Protein AF-A0A023G3R6-F1 (afdb_monomer_lite)

pLDDT: mean 70.67, std 9.14, range [47.91, 83.94]

Radius of gyration: 19.78 Å; chains: 1; bounding box: 46×17×59 Å

Foldseek 3Di:
DVLVVQQVVLVVCLVVLVVVLVCLVVVHPVCLVVLPPPPPDDDPVVSVVVSNVSSVVVSVVSVVVSVVSVVSNVVSVVVVVVVVVVVVVD

Secondary structure (DSSP, 8-state):
-HHHHHHHHHHHHHHHHHHHHHHHHTT-GGGTTTTT--GGG--HHHHHHHHHHHHHHHHHHHHHHHHHHHHHHHHHHHHHHHHHHHHHH-

Sequence (90 aa):
APCILRVVPAARFLPFQVIMGIFLFTHSVAFAEDLGIEAEHMKKHEFLTEANRRYTQAAYNCWIAACLYVVTLAASVHQIYMNRRAQRTY

InterPro domains:
  IPR026770 Ribonuclease kappa [PTHR31733] (16-87)

Organism: Amblyomma triste (NCBI:txid251400)

Structure (mmCIF, N/CA/C/O backbone):
data_AF-A0A023G3R6-F1
#
_entry.id   AF-A0A023G3R6-F1
#
loop_
_atom_site.group_PDB
_atom_site.id
_atom_site.type_symbol
_atom_site.label_atom_id
_atom_site.label_alt_id
_atom_site.label_comp_id
_atom_site.label_asym_id
_atom_site.label_entity_id
_atom_site.label_seq_id
_atom_site.pdbx_PDB_ins_code
_atom_site.Cartn_x
_atom_site.Cartn_y
_atom_site.Cartn_z
_atom_site.occupancy
_atom_site.B_iso_or_equiv
_atom_site.auth_seq_id
_atom_site.auth_comp_id
_atom_site.auth_asym_id
_atom_site.auth_atom_id
_atom_site.pdbx_PDB_model_num
ATOM 1 N N . ALA A 1 1 ? -9.509 -8.677 25.650 1.00 47.91 1 ALA A N 1
ATOM 2 C CA . ALA A 1 1 ? -8.078 -8.745 25.280 1.00 47.91 1 ALA A CA 1
ATOM 3 C C . ALA A 1 1 ? -7.804 -9.170 23.821 1.00 47.91 1 ALA A C 1
ATOM 5 O O . ALA A 1 1 ? -7.018 -8.475 23.187 1.00 47.91 1 ALA A O 1
ATOM 6 N N . PRO A 1 2 ? -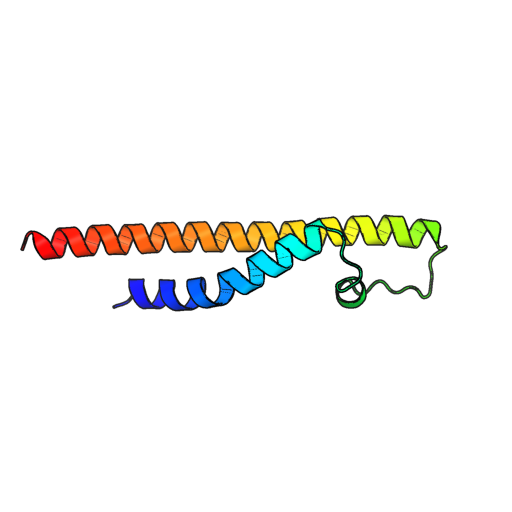8.423 -10.222 23.232 1.00 60.16 2 PRO A N 1
ATOM 7 C CA . PRO A 1 2 ? -7.947 -10.772 21.950 1.00 60.16 2 PRO A CA 1
ATOM 8 C C . PRO A 1 2 ? -8.226 -9.890 20.717 1.00 60.16 2 PRO A C 1
ATOM 10 O O . PRO A 1 2 ? -7.425 -9.883 19.788 1.00 60.16 2 PRO A O 1
ATOM 13 N N . CYS A 1 3 ? -9.311 -9.101 20.703 1.00 56.62 3 CYS A N 1
ATOM 14 C CA . CYS A 1 3 ? -9.627 -8.240 19.552 1.00 56.62 3 CYS A CA 1
ATOM 15 C C . CYS A 1 3 ? -8.632 -7.080 19.383 1.00 56.62 3 CYS A C 1
ATOM 17 O O . CYS A 1 3 ? -8.229 -6.796 18.264 1.00 56.62 3 CYS A O 1
ATOM 19 N N . ILE A 1 4 ? -8.187 -6.445 20.475 1.00 59.06 4 ILE A N 1
ATOM 20 C CA . ILE A 1 4 ? -7.234 -5.316 20.427 1.00 59.06 4 ILE A CA 1
ATOM 21 C C . ILE A 1 4 ? -5.874 -5.782 19.885 1.00 59.06 4 ILE A C 1
ATOM 23 O O . ILE A 1 4 ? -5.264 -5.090 19.073 1.00 59.06 4 ILE A O 1
ATOM 27 N N . LEU A 1 5 ? -5.447 -6.993 20.259 1.00 59.09 5 LEU A N 1
ATOM 28 C CA . LEU A 1 5 ? -4.192 -7.592 19.800 1.00 59.09 5 LEU A CA 1
ATOM 29 C C . LEU A 1 5 ? -4.181 -7.881 18.285 1.00 59.09 5 LEU A C 1
ATOM 31 O O . LEU A 1 5 ? -3.107 -7.954 17.702 1.00 59.09 5 LEU A O 1
ATOM 35 N N . ARG A 1 6 ? -5.349 -7.997 17.630 1.00 59.78 6 ARG A N 1
ATOM 36 C CA . ARG A 1 6 ? -5.462 -8.106 16.160 1.00 59.78 6 ARG A CA 1
ATOM 37 C C . ARG A 1 6 ? -5.465 -6.750 15.442 1.00 59.78 6 ARG A C 1
ATOM 39 O O . ARG A 1 6 ? -5.054 -6.686 14.288 1.00 59.78 6 ARG A O 1
ATOM 46 N N . VAL A 1 7 ? -5.879 -5.669 16.111 1.00 63.44 7 VAL A N 1
ATOM 47 C CA . VAL A 1 7 ? -5.961 -4.321 15.506 1.00 63.44 7 VAL A CA 1
ATOM 48 C C . VAL A 1 7 ? -4.604 -3.627 15.464 1.00 63.44 7 VAL A C 1
ATOM 50 O O . VAL A 1 7 ? -4.254 -3.021 14.456 1.00 63.44 7 VAL A O 1
ATOM 53 N N . VAL A 1 8 ? -3.827 -3.725 16.546 1.00 64.38 8 VAL A N 1
ATOM 54 C CA . VAL A 1 8 ? -2.542 -3.016 16.688 1.00 64.38 8 VAL A CA 1
ATOM 55 C C . VAL A 1 8 ? -1.501 -3.424 15.628 1.00 64.38 8 VAL A C 1
ATOM 57 O O . VAL A 1 8 ? -0.864 -2.531 15.070 1.00 64.38 8 VAL A O 1
ATOM 60 N N . PRO A 1 9 ? -1.338 -4.714 15.268 1.00 65.06 9 PRO A N 1
ATOM 61 C CA . PRO A 1 9 ? -0.426 -5.113 14.198 1.00 65.06 9 PRO A CA 1
ATOM 62 C C . PRO A 1 9 ? -0.907 -4.616 12.831 1.00 65.06 9 PRO A C 1
ATOM 64 O O . PRO A 1 9 ? -0.131 -4.018 12.095 1.00 65.06 9 PRO A O 1
ATOM 67 N N . ALA A 1 10 ? -2.195 -4.787 12.511 1.00 60.25 10 ALA A N 1
ATOM 68 C CA . ALA A 1 10 ? -2.765 -4.367 11.229 1.00 60.25 10 ALA A CA 1
ATOM 69 C C . ALA A 1 10 ? -2.641 -2.849 11.003 1.00 60.25 10 ALA A C 1
ATOM 71 O O . ALA A 1 10 ? -2.253 -2.412 9.922 1.00 60.25 10 ALA A O 1
ATOM 72 N N . ALA A 1 11 ? -2.886 -2.043 12.041 1.00 63.78 11 ALA A N 1
ATOM 73 C CA . ALA A 1 11 ? -2.758 -0.588 11.981 1.00 63.78 11 ALA A CA 1
ATOM 74 C C . ALA A 1 11 ? -1.307 -0.108 11.787 1.00 63.78 11 ALA A C 1
ATOM 76 O O . ALA A 1 11 ? -1.090 0.958 11.214 1.00 63.78 11 ALA A O 1
ATOM 77 N N . ARG A 1 12 ? -0.307 -0.885 12.231 1.00 72.88 12 ARG A N 1
ATOM 78 C CA . ARG A 1 12 ? 1.113 -0.523 12.102 1.00 72.88 12 ARG A CA 1
ATOM 79 C C . ARG A 1 12 ? 1.677 -0.754 10.695 1.00 72.88 12 ARG A C 1
ATOM 81 O O . ARG A 1 12 ? 2.563 -0.011 10.289 1.00 72.88 12 ARG A O 1
ATOM 88 N N . PHE A 1 13 ? 1.171 -1.743 9.952 1.00 67.69 13 PHE A N 1
ATOM 89 C CA . PHE A 1 13 ? 1.675 -2.092 8.610 1.00 67.69 13 PHE A CA 1
ATOM 90 C C . PHE A 1 13 ? 0.873 -1.473 7.450 1.00 67.69 13 PHE A C 1
ATOM 92 O O . PHE A 1 13 ? 1.415 -1.286 6.362 1.00 67.69 13 PHE A O 1
ATOM 99 N N . LEU A 1 14 ? -0.379 -1.071 7.693 1.00 70.31 14 LEU A N 1
ATOM 100 C CA . LEU A 1 14 ? -1.245 -0.392 6.721 1.00 70.31 14 LEU A CA 1
ATOM 101 C C . LEU A 1 14 ? -0.640 0.860 6.051 1.00 70.31 14 LEU A C 1
ATOM 103 O O . LEU A 1 14 ? -0.703 0.938 4.825 1.00 70.31 14 LEU A O 1
ATOM 107 N N . PRO A 1 15 ? -0.043 1.832 6.774 1.00 72.94 15 PRO A N 1
ATOM 108 C CA . PRO A 1 15 ? 0.436 3.060 6.137 1.00 72.94 15 PRO A CA 1
ATOM 109 C C . PRO A 1 15 ? 1.579 2.794 5.154 1.00 72.94 15 PRO A C 1
ATOM 111 O O . PRO A 1 15 ? 1.600 3.377 4.075 1.00 72.94 15 PRO A O 1
ATOM 114 N N . PHE A 1 16 ? 2.481 1.866 5.483 1.00 75.81 16 PHE A N 1
ATOM 115 C CA . PHE A 1 16 ? 3.562 1.468 4.584 1.00 75.81 16 PHE A CA 1
ATOM 116 C C . PHE A 1 16 ? 3.004 0.858 3.292 1.00 75.81 16 PHE A C 1
ATOM 118 O O . PHE A 1 16 ? 3.397 1.253 2.200 1.00 75.81 16 PHE A O 1
ATOM 125 N N . GLN A 1 17 ? 2.022 -0.039 3.401 1.00 70.00 17 GLN A N 1
ATOM 126 C CA . GLN A 1 17 ? 1.441 -0.717 2.242 1.00 70.00 17 GLN A CA 1
ATOM 127 C C . GLN A 1 17 ? 0.666 0.239 1.321 1.00 70.00 17 GLN A C 1
ATOM 129 O O . GLN A 1 17 ? 0.775 0.149 0.104 1.00 70.00 17 GLN A O 1
ATOM 134 N N . VAL A 1 18 ? -0.068 1.201 1.886 1.00 70.56 18 VAL A N 1
ATOM 135 C CA . VAL A 1 18 ? -0.814 2.198 1.100 1.00 70.56 18 VAL A CA 1
ATOM 136 C C . VAL A 1 18 ? 0.130 3.163 0.377 1.00 70.56 18 VAL A C 1
ATOM 138 O O . VAL A 1 18 ? -0.093 3.467 -0.792 1.00 70.56 18 VAL A O 1
ATOM 141 N N . ILE A 1 19 ? 1.210 3.603 1.032 1.00 71.94 19 ILE A N 1
ATOM 142 C CA . ILE A 1 19 ? 2.221 4.473 0.411 1.00 71.94 19 ILE A CA 1
ATOM 143 C C . ILE A 1 19 ? 2.916 3.747 -0.750 1.00 71.94 19 ILE A C 1
ATOM 145 O O . ILE A 1 19 ? 3.041 4.326 -1.829 1.00 71.94 19 ILE A O 1
ATOM 149 N N . MET A 1 20 ? 3.290 2.475 -0.566 1.00 71.62 20 MET A N 1
ATOM 150 C CA . MET A 1 20 ? 3.860 1.652 -1.639 1.00 71.62 20 MET A CA 1
ATOM 151 C C . MET A 1 20 ? 2.875 1.491 -2.806 1.00 71.62 20 MET A C 1
ATOM 153 O O . MET A 1 20 ? 3.248 1.712 -3.954 1.00 71.62 20 MET A O 1
ATOM 157 N N . GLY A 1 21 ? 1.601 1.194 -2.534 1.00 65.44 21 GLY A N 1
ATOM 158 C CA . GLY A 1 21 ? 0.579 1.048 -3.576 1.00 65.44 21 GLY A CA 1
ATOM 159 C C . GLY A 1 21 ? 0.380 2.311 -4.422 1.00 65.44 21 GLY A C 1
ATOM 160 O O . GLY A 1 21 ? 0.253 2.221 -5.642 1.00 65.44 21 GLY A O 1
ATOM 161 N N . ILE A 1 22 ? 0.416 3.493 -3.798 1.00 67.12 22 ILE A N 1
ATOM 162 C CA . ILE A 1 22 ? 0.296 4.782 -4.498 1.00 67.12 22 ILE A CA 1
ATOM 163 C C . ILE A 1 22 ? 1.531 5.058 -5.370 1.00 67.12 22 ILE A C 1
ATOM 165 O O . ILE A 1 22 ? 1.382 5.485 -6.513 1.00 67.12 22 ILE A O 1
ATOM 169 N N . PHE A 1 23 ? 2.740 4.786 -4.867 1.00 60.72 23 PHE A N 1
ATOM 170 C CA . PHE A 1 23 ? 3.991 4.992 -5.613 1.00 60.72 23 PHE A CA 1
ATOM 171 C C . PHE A 1 23 ? 4.164 4.027 -6.796 1.00 60.72 23 PHE A C 1
ATOM 173 O O . PHE A 1 23 ? 4.753 4.392 -7.815 1.00 60.72 23 PHE A O 1
ATOM 180 N N . LEU A 1 24 ? 3.640 2.803 -6.683 1.00 62.03 24 LEU A N 1
ATOM 181 C CA . LEU A 1 24 ? 3.630 1.843 -7.787 1.00 62.03 24 LEU A CA 1
ATOM 182 C C . LEU A 1 24 ? 2.614 2.224 -8.875 1.00 62.03 24 LEU A C 1
ATOM 184 O O . LEU A 1 24 ? 2.883 1.996 -10.053 1.00 62.03 24 LEU A O 1
ATOM 188 N N . PHE A 1 25 ? 1.477 2.830 -8.511 1.00 59.28 25 PHE A N 1
ATOM 189 C CA . PHE A 1 25 ? 0.469 3.284 -9.477 1.00 59.28 25 PHE A CA 1
ATOM 190 C C . PHE A 1 25 ? 0.972 4.432 -10.366 1.00 59.28 25 PHE A C 1
ATOM 192 O O . PHE A 1 25 ? 0.564 4.550 -11.517 1.00 59.28 25 PHE A O 1
ATOM 199 N N . THR A 1 26 ? 1.898 5.255 -9.874 1.00 64.06 26 THR A N 1
ATOM 200 C CA . THR A 1 26 ? 2.547 6.312 -10.664 1.00 64.06 26 THR A CA 1
ATOM 201 C C . THR A 1 26 ? 3.731 5.826 -11.506 1.00 64.06 26 THR A C 1
ATOM 203 O O . THR A 1 26 ? 4.426 6.662 -12.079 1.00 64.06 26 THR A O 1
ATOM 206 N N . HIS A 1 27 ? 3.960 4.508 -11.626 1.00 61.84 27 HIS A N 1
ATOM 207 C CA . HIS A 1 27 ? 5.079 3.933 -12.392 1.00 61.84 27 HIS A CA 1
ATOM 208 C C . HIS A 1 27 ? 6.430 4.571 -12.009 1.00 61.84 27 HIS A C 1
ATOM 210 O O . HIS A 1 27 ? 7.238 4.932 -12.866 1.00 61.84 27 HIS A O 1
ATOM 216 N N . SER A 1 28 ? 6.656 4.777 -10.707 1.00 62.62 28 SER A N 1
ATOM 217 C CA 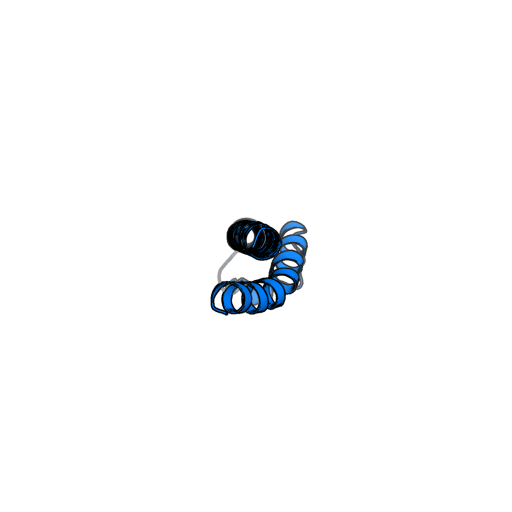. SER A 1 28 ? 7.842 5.484 -10.223 1.00 62.62 28 SER A CA 1
ATOM 218 C C . SER A 1 28 ? 9.125 4.685 -10.472 1.00 62.62 28 SER A C 1
ATOM 220 O O . SER A 1 28 ? 9.227 3.523 -10.084 1.00 62.62 28 SER A O 1
ATOM 222 N N . VAL A 1 29 ? 10.137 5.344 -11.053 1.00 57.84 29 VAL A N 1
ATOM 223 C CA . VAL A 1 29 ? 11.460 4.765 -11.378 1.00 57.84 29 VAL A CA 1
ATOM 224 C C . VAL A 1 29 ? 12.179 4.209 -10.138 1.00 57.84 29 VAL A C 1
ATOM 226 O O . VAL A 1 29 ? 12.983 3.293 -10.267 1.00 57.84 29 VAL A O 1
ATOM 229 N N . ALA A 1 30 ? 11.833 4.693 -8.940 1.00 64.06 30 ALA A N 1
ATOM 230 C CA . ALA A 1 30 ? 12.387 4.248 -7.656 1.00 64.06 30 ALA A CA 1
ATOM 231 C C . ALA A 1 30 ? 11.995 2.815 -7.245 1.00 64.06 30 ALA A C 1
ATOM 233 O O . ALA A 1 30 ? 12.435 2.337 -6.208 1.00 64.06 30 ALA A O 1
ATOM 234 N N . PHE A 1 31 ? 11.120 2.148 -8.003 1.00 59.09 31 PHE A N 1
ATOM 235 C CA . PHE A 1 31 ? 10.749 0.753 -7.754 1.00 59.09 31 PHE A CA 1
ATOM 236 C C . PHE A 1 31 ? 11.230 -0.184 -8.872 1.00 59.09 31 PHE A C 1
ATOM 238 O O . PHE A 1 31 ? 11.061 -1.393 -8.773 1.00 59.09 31 PHE A O 1
ATOM 245 N N . ALA A 1 32 ? 11.876 0.346 -9.920 1.00 61.69 32 ALA A N 1
ATOM 246 C CA . ALA A 1 32 ? 12.339 -0.435 -11.072 1.00 61.69 32 ALA A CA 1
ATOM 247 C C . ALA A 1 32 ? 13.343 -1.530 -10.679 1.00 61.69 32 ALA A C 1
ATOM 249 O O . ALA A 1 32 ? 13.393 -2.580 -11.317 1.00 61.69 32 ALA A O 1
ATOM 250 N N . GLU A 1 33 ? 14.112 -1.280 -9.621 1.00 63.16 33 GLU A N 1
ATOM 251 C CA . GLU A 1 33 ? 15.086 -2.201 -9.034 1.00 63.16 33 GLU A CA 1
ATOM 252 C C . GLU A 1 33 ? 14.445 -3.355 -8.245 1.00 63.16 33 GLU A C 1
ATOM 254 O O . GLU A 1 33 ? 14.982 -4.459 -8.244 1.00 63.16 33 GLU A O 1
ATOM 259 N N . ASP A 1 34 ? 13.261 -3.149 -7.657 1.00 69.94 34 ASP A N 1
ATOM 260 C CA . ASP A 1 34 ? 12.527 -4.190 -6.920 1.00 69.94 34 ASP A CA 1
ATOM 261 C C . ASP A 1 34 ? 11.864 -5.204 -7.875 1.00 69.94 34 ASP A C 1
ATOM 263 O O . ASP A 1 34 ? 11.699 -6.378 -7.552 1.00 69.94 34 ASP A O 1
ATOM 267 N N . LEU A 1 35 ? 11.546 -4.782 -9.109 1.00 66.81 35 LEU A N 1
ATOM 268 C CA . LEU A 1 35 ? 10.926 -5.637 -10.130 1.00 66.81 35 LEU A CA 1
ATOM 269 C C . LEU A 1 35 ? 11.864 -6.712 -10.714 1.00 66.81 35 LEU A C 1
ATOM 271 O O . LEU A 1 35 ? 11.382 -7.588 -11.447 1.00 66.81 35 LEU A O 1
ATOM 275 N N . GLY A 1 36 ? 13.171 -6.650 -10.428 1.00 61.06 36 GLY A N 1
ATOM 276 C CA . GLY A 1 36 ? 14.153 -7.652 -10.855 1.00 61.06 36 GLY A CA 1
ATOM 277 C C . GLY A 1 36 ? 14.126 -7.914 -12.363 1.00 61.06 36 GLY A C 1
ATOM 278 O O . GLY A 1 36 ? 14.080 -9.066 -12.800 1.00 61.06 36 GLY A O 1
ATOM 279 N N . ILE A 1 37 ? 14.046 -6.854 -13.174 1.00 63.91 37 ILE A N 1
ATOM 280 C CA . ILE A 1 37 ? 14.054 -6.993 -14.631 1.00 63.91 37 ILE A CA 1
ATOM 281 C C . ILE A 1 37 ? 15.503 -7.216 -15.062 1.00 63.91 37 ILE A C 1
ATOM 283 O O . ILE A 1 37 ? 16.277 -6.266 -15.146 1.00 63.91 37 ILE A O 1
ATOM 287 N N . GLU A 1 38 ? 15.854 -8.473 -15.326 1.00 58.78 38 GLU A N 1
ATOM 288 C CA . GLU A 1 38 ? 17.113 -8.878 -15.959 1.00 58.78 38 GLU A CA 1
ATOM 289 C C . GLU A 1 38 ? 17.232 -8.188 -17.328 1.00 58.78 38 GLU A C 1
ATOM 291 O O . GLU A 1 38 ? 16.718 -8.649 -18.349 1.00 58.78 38 GLU A O 1
ATOM 296 N N . ALA A 1 39 ? 17.878 -7.023 -17.337 1.00 56.78 39 ALA A N 1
ATOM 297 C CA . ALA A 1 39 ? 18.074 -6.190 -18.520 1.00 56.78 39 ALA A CA 1
ATOM 298 C C . ALA A 1 39 ? 19.069 -6.803 -19.525 1.00 56.78 39 ALA A C 1
ATOM 300 O O . ALA A 1 39 ? 19.287 -6.239 -20.596 1.00 56.78 39 ALA A O 1
ATOM 301 N N . GLU A 1 40 ? 19.667 -7.950 -19.193 1.00 56.09 40 GLU A N 1
ATOM 302 C CA . GLU A 1 40 ? 20.808 -8.526 -19.903 1.00 56.09 40 GLU A CA 1
ATOM 303 C C . GLU A 1 40 ? 20.449 -9.098 -21.292 1.00 56.09 40 GLU A C 1
ATOM 305 O O . GLU A 1 40 ? 21.330 -9.267 -22.133 1.00 56.09 40 GLU A O 1
ATOM 310 N N . HIS A 1 41 ? 19.158 -9.314 -21.603 1.00 53.28 41 HIS A N 1
ATOM 311 C CA . HIS A 1 41 ? 18.760 -10.027 -22.829 1.00 53.28 41 HIS A CA 1
ATOM 312 C C . HIS A 1 41 ? 17.646 -9.409 -23.701 1.00 53.28 41 HIS A C 1
ATOM 314 O O . HIS A 1 41 ? 17.243 -10.047 -24.674 1.00 53.28 41 HIS A O 1
ATOM 320 N N . MET A 1 42 ? 17.161 -8.180 -23.455 1.00 57.09 42 MET A N 1
ATOM 321 C CA . MET A 1 42 ? 16.040 -7.607 -24.238 1.00 57.09 42 MET A CA 1
ATOM 322 C C . MET A 1 42 ? 16.359 -6.309 -24.995 1.00 57.09 42 MET A C 1
ATOM 324 O O . MET A 1 42 ? 17.053 -5.416 -24.509 1.00 57.09 42 MET A O 1
ATOM 328 N N . LYS A 1 43 ? 15.782 -6.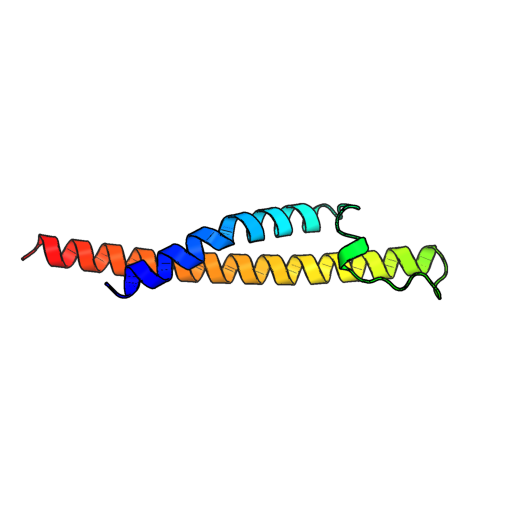159 -26.199 1.00 64.38 43 LYS A N 1
ATOM 329 C CA . LYS A 1 43 ? 15.787 -4.889 -26.949 1.00 64.38 43 LYS A CA 1
ATOM 330 C C . LYS A 1 43 ? 15.056 -3.809 -26.135 1.00 64.38 43 LYS A C 1
ATOM 332 O O . LYS A 1 43 ? 14.001 -4.076 -25.566 1.00 64.38 43 LYS A O 1
ATOM 337 N N . LYS A 1 44 ? 15.552 -2.560 -26.155 1.00 65.12 44 LYS A N 1
ATOM 338 C CA . LYS A 1 44 ? 15.016 -1.412 -25.375 1.00 65.12 44 LYS A CA 1
ATOM 339 C C . LYS A 1 44 ? 13.485 -1.256 -25.409 1.00 65.12 44 LYS A C 1
ATOM 341 O O . LYS A 1 44 ? 12.894 -0.849 -24.417 1.00 65.12 44 LYS A O 1
ATOM 346 N N . HIS A 1 45 ? 12.845 -1.555 -26.538 1.00 67.81 45 HIS A N 1
ATOM 347 C CA . HIS A 1 45 ? 11.389 -1.453 -26.689 1.00 67.81 45 HIS A CA 1
ATOM 348 C C . HIS A 1 45 ? 10.619 -2.556 -25.936 1.00 67.81 45 HIS A C 1
ATOM 350 O O . HIS A 1 45 ? 9.589 -2.291 -25.315 1.00 67.81 45 HIS A O 1
ATOM 356 N N . GLU A 1 46 ? 11.135 -3.780 -25.965 1.00 71.62 46 GLU A N 1
ATOM 357 C CA . GLU A 1 46 ? 10.529 -4.943 -25.314 1.00 71.62 46 GLU A CA 1
ATOM 358 C C . GLU A 1 46 ? 10.683 -4.850 -23.790 1.00 71.62 46 GLU A C 1
ATOM 360 O O . GLU A 1 46 ? 9.735 -5.106 -23.051 1.00 71.62 46 GLU A O 1
ATOM 365 N N . PHE A 1 47 ? 11.822 -4.312 -23.338 1.00 72.31 47 PHE A N 1
ATOM 366 C CA . PHE A 1 47 ? 12.081 -3.991 -21.934 1.00 72.31 47 PHE A CA 1
ATOM 367 C C . PHE A 1 47 ? 11.021 -3.055 -21.333 1.00 72.31 47 PHE A C 1
ATOM 369 O O . PHE A 1 47 ? 10.496 -3.334 -20.260 1.00 72.31 47 PHE A O 1
ATOM 376 N N . LEU A 1 48 ? 10.660 -1.965 -22.025 1.00 72.69 48 LEU A N 1
ATOM 377 C CA . LEU A 1 48 ? 9.661 -1.011 -21.520 1.00 72.69 48 LEU A CA 1
ATOM 378 C C . LEU A 1 48 ? 8.264 -1.635 -21.407 1.00 72.69 48 LEU A C 1
ATOM 380 O O . LEU A 1 48 ? 7.525 -1.330 -20.471 1.00 72.69 48 LEU A O 1
ATOM 384 N N . THR A 1 49 ? 7.911 -2.522 -22.337 1.00 77.88 49 THR A N 1
ATOM 385 C CA . THR A 1 49 ? 6.599 -3.185 -22.354 1.00 77.88 49 THR A CA 1
ATOM 386 C C . THR A 1 49 ? 6.487 -4.211 -21.224 1.00 77.88 49 THR A C 1
ATOM 388 O O . THR A 1 49 ? 5.496 -4.222 -20.490 1.00 77.88 49 THR A O 1
ATOM 391 N N . GLU A 1 50 ? 7.523 -5.029 -21.031 1.00 77.06 50 GLU A N 1
ATOM 392 C CA . GLU A 1 50 ? 7.577 -6.018 -19.951 1.00 77.06 50 GLU A CA 1
ATOM 393 C C . GLU A 1 50 ? 7.691 -5.352 -18.571 1.00 77.06 50 GLU A C 1
ATOM 395 O O . GLU A 1 50 ? 7.022 -5.774 -17.624 1.00 77.06 50 GLU A O 1
ATOM 400 N N . ALA A 1 51 ? 8.451 -4.256 -18.461 1.00 75.50 51 ALA A N 1
ATOM 401 C CA . ALA A 1 51 ? 8.510 -3.451 -17.246 1.00 75.50 51 ALA A CA 1
ATOM 402 C C . ALA A 1 51 ? 7.123 -2.940 -16.858 1.00 75.50 51 ALA A C 1
ATOM 404 O O . ALA A 1 51 ? 6.676 -3.151 -15.731 1.00 75.50 51 ALA A O 1
ATOM 405 N N . ASN A 1 52 ? 6.409 -2.334 -17.810 1.00 76.62 52 ASN A N 1
ATOM 406 C CA . ASN A 1 52 ? 5.073 -1.800 -17.578 1.00 76.62 52 ASN A CA 1
ATOM 407 C C . ASN A 1 52 ? 4.107 -2.878 -17.059 1.00 76.62 52 ASN A C 1
ATOM 409 O O . ASN A 1 52 ? 3.398 -2.655 -16.081 1.00 76.62 52 ASN A O 1
ATOM 413 N N . ARG A 1 53 ? 4.144 -4.077 -17.656 1.00 79.75 53 ARG A N 1
ATOM 414 C CA . ARG A 1 53 ? 3.320 -5.222 -17.245 1.00 79.75 53 ARG A CA 1
ATOM 415 C C . ARG A 1 53 ? 3.585 -5.636 -15.795 1.00 79.75 53 ARG A C 1
ATOM 417 O O . ARG A 1 53 ? 2.645 -5.877 -15.034 1.00 79.75 53 ARG A O 1
ATOM 424 N N . ARG A 1 54 ? 4.857 -5.714 -15.401 1.00 76.62 54 ARG A N 1
ATOM 425 C CA . ARG A 1 54 ? 5.253 -6.098 -14.039 1.00 76.62 54 ARG A CA 1
ATOM 426 C C . ARG A 1 54 ? 4.922 -5.021 -13.006 1.00 76.62 54 ARG A C 1
ATOM 428 O O . ARG A 1 54 ? 4.486 -5.373 -11.911 1.00 76.62 54 ARG A O 1
ATOM 435 N N . TYR A 1 55 ? 5.023 -3.740 -13.368 1.00 75.31 55 TYR A N 1
ATOM 436 C CA . TYR A 1 55 ? 4.588 -2.627 -12.513 1.00 75.31 55 TYR A CA 1
ATOM 437 C C . TYR A 1 55 ? 3.107 -2.745 -12.168 1.00 75.31 55 TYR A C 1
ATOM 439 O O . TYR A 1 55 ? 2.738 -2.694 -10.994 1.00 75.31 55 TYR A O 1
ATOM 447 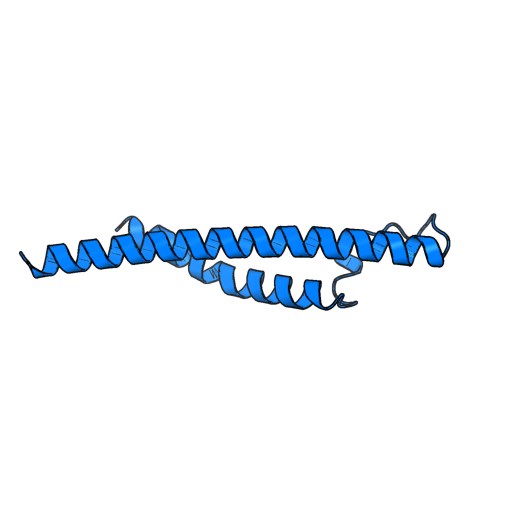N N . THR A 1 56 ? 2.261 -2.982 -13.174 1.00 75.81 56 THR A N 1
ATOM 448 C CA . THR A 1 56 ? 0.821 -3.146 -12.957 1.00 75.81 56 THR A CA 1
ATOM 449 C C . THR A 1 56 ? 0.532 -4.349 -12.057 1.00 75.81 56 THR A C 1
ATOM 451 O O . THR A 1 56 ? -0.280 -4.256 -11.139 1.00 75.81 56 THR A O 1
ATOM 454 N N . GLN A 1 57 ? 1.227 -5.471 -12.263 1.00 78.56 57 GLN A N 1
ATOM 455 C CA . GLN A 1 57 ? 1.037 -6.683 -11.464 1.00 78.56 57 GLN A CA 1
ATOM 456 C C . GLN A 1 57 ? 1.431 -6.482 -9.988 1.00 78.56 57 GLN A C 1
ATOM 458 O O . GLN A 1 57 ? 0.687 -6.879 -9.089 1.00 78.56 57 GLN A O 1
ATOM 463 N N . ALA A 1 58 ? 2.561 -5.822 -9.724 1.00 74.31 58 ALA A N 1
ATOM 464 C CA . ALA A 1 58 ? 2.995 -5.500 -8.366 1.00 74.31 58 ALA A CA 1
ATOM 465 C C . ALA A 1 58 ? 2.045 -4.498 -7.678 1.00 74.31 58 ALA A C 1
ATOM 467 O O . ALA A 1 58 ? 1.703 -4.677 -6.505 1.00 74.31 58 ALA A O 1
ATOM 468 N N . ALA A 1 59 ? 1.545 -3.501 -8.419 1.00 73.81 59 ALA A N 1
ATOM 469 C CA . ALA A 1 59 ? 0.565 -2.538 -7.920 1.00 73.81 59 ALA A CA 1
ATOM 470 C C . ALA A 1 59 ? -0.741 -3.228 -7.485 1.00 73.81 59 ALA A C 1
ATOM 472 O O . ALA A 1 59 ? -1.238 -2.972 -6.386 1.00 73.81 59 ALA A O 1
ATOM 473 N N . TYR A 1 60 ? -1.262 -4.159 -8.295 1.00 79.06 60 TYR A N 1
ATOM 474 C CA . TYR A 1 60 ? -2.456 -4.941 -7.952 1.00 79.06 60 TYR A CA 1
ATOM 475 C C . TYR A 1 60 ? -2.268 -5.772 -6.679 1.00 79.06 60 TYR A C 1
ATOM 477 O O . TYR A 1 60 ? -3.140 -5.757 -5.810 1.00 79.06 60 TYR A O 1
ATOM 485 N N . ASN A 1 61 ? -1.128 -6.451 -6.527 1.00 80.19 61 ASN A N 1
ATOM 486 C CA . ASN A 1 61 ? -0.841 -7.244 -5.328 1.00 80.19 61 ASN A CA 1
ATOM 487 C C . ASN A 1 61 ? -0.825 -6.376 -4.061 1.00 80.19 61 ASN A C 1
ATOM 489 O O . ASN A 1 61 ? -1.389 -6.756 -3.032 1.00 80.19 61 ASN A O 1
ATOM 493 N N . CYS A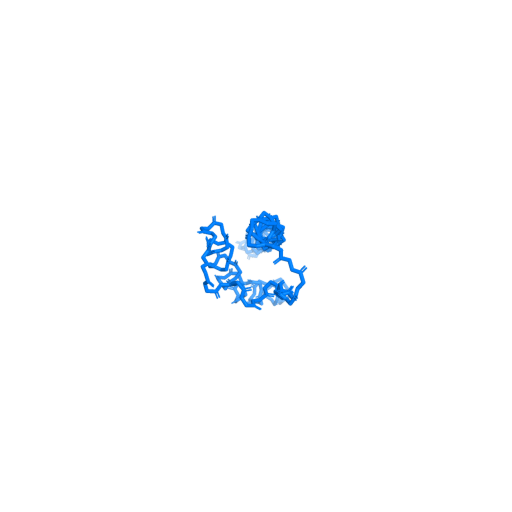 1 62 ? -0.220 -5.189 -4.147 1.00 79.12 62 CYS A N 1
ATOM 494 C CA . CYS A 1 62 ? -0.167 -4.236 -3.045 1.00 79.12 62 CYS A CA 1
ATOM 495 C C . CYS A 1 62 ? -1.563 -3.702 -2.680 1.00 79.12 62 CYS A C 1
ATOM 497 O O . CYS A 1 62 ? -1.927 -3.645 -1.504 1.00 79.12 62 CYS A O 1
ATOM 499 N N . TRP A 1 63 ? -2.378 -3.382 -3.689 1.00 76.81 63 TRP A N 1
ATOM 500 C CA . TRP A 1 63 ? -3.734 -2.872 -3.495 1.00 76.81 63 TRP A CA 1
ATOM 501 C C . TRP A 1 63 ? -4.668 -3.916 -2.875 1.00 76.81 63 TRP A C 1
ATOM 503 O O . TRP A 1 63 ? -5.394 -3.611 -1.930 1.00 76.81 63 TRP A O 1
ATOM 513 N N . ILE A 1 64 ? -4.605 -5.170 -3.336 1.00 82.06 64 ILE A N 1
ATOM 514 C CA . ILE A 1 64 ? -5.383 -6.278 -2.760 1.00 82.06 64 ILE A CA 1
ATOM 515 C C . ILE A 1 64 ? -5.001 -6.488 -1.290 1.00 82.06 64 ILE A C 1
ATOM 517 O O . ILE A 1 64 ? -5.886 -6.602 -0.438 1.00 82.06 64 ILE A O 1
ATOM 521 N N . ALA A 1 65 ? -3.702 -6.485 -0.971 1.00 79.44 65 ALA A N 1
ATOM 522 C CA . ALA A 1 65 ? -3.232 -6.588 0.408 1.00 79.44 65 ALA A CA 1
ATOM 523 C C . ALA A 1 65 ? -3.766 -5.435 1.274 1.00 79.44 65 ALA A C 1
ATOM 525 O O . ALA A 1 65 ? -4.331 -5.677 2.342 1.00 79.44 65 ALA A O 1
ATOM 526 N N . ALA A 1 66 ? -3.675 -4.191 0.793 1.00 76.81 66 ALA A N 1
ATOM 527 C CA . ALA A 1 66 ? -4.213 -3.027 1.492 1.00 76.81 66 ALA A CA 1
ATOM 528 C C . ALA A 1 66 ? -5.727 -3.158 1.744 1.00 76.81 66 ALA A C 1
ATOM 530 O O . ALA A 1 66 ? -6.182 -2.948 2.871 1.00 76.81 66 ALA A O 1
ATOM 531 N N . CYS A 1 67 ? -6.506 -3.581 0.742 1.00 80.06 67 CYS A N 1
ATOM 532 C CA . CYS A 1 67 ? -7.941 -3.828 0.890 1.00 80.06 67 CYS A CA 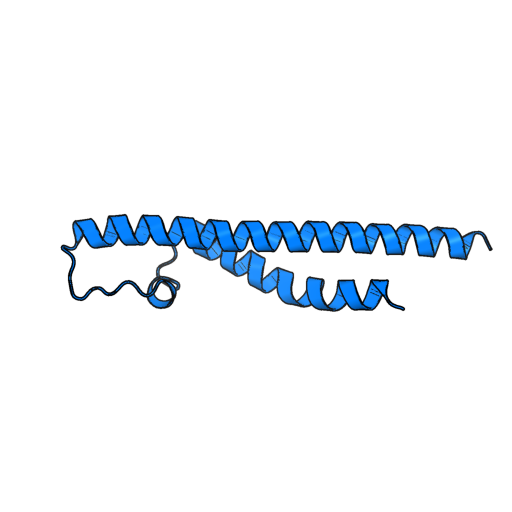1
ATOM 533 C C . CYS A 1 67 ? -8.244 -4.889 1.961 1.00 80.06 67 CYS A C 1
ATOM 535 O O . CYS A 1 67 ? -9.119 -4.675 2.803 1.00 80.06 67 CYS A O 1
ATOM 537 N N . LEU A 1 68 ? -7.509 -6.005 1.983 1.00 80.94 68 LEU A N 1
ATOM 538 C CA . LEU A 1 68 ? -7.676 -7.059 2.993 1.00 80.94 68 LEU A CA 1
ATOM 539 C C . LEU A 1 68 ? -7.388 -6.551 4.413 1.00 80.94 68 LEU A C 1
ATOM 541 O O . LEU A 1 68 ? -8.120 -6.880 5.355 1.00 80.94 68 LEU A O 1
ATOM 545 N N . TYR A 1 69 ? -6.368 -5.706 4.576 1.00 75.44 69 TYR A N 1
ATOM 546 C CA . TYR A 1 69 ? -6.074 -5.078 5.863 1.00 75.44 69 TYR A CA 1
ATOM 547 C C . TYR A 1 69 ? -7.161 -4.089 6.296 1.00 75.44 69 TYR A C 1
ATOM 549 O O . TYR A 1 69 ? -7.546 -4.100 7.467 1.00 75.44 69 TYR A O 1
ATOM 557 N N . VAL A 1 70 ? -7.711 -3.286 5.377 1.00 80.50 70 VAL A N 1
ATOM 558 C CA . VAL A 1 70 ? -8.837 -2.379 5.667 1.00 80.50 70 VAL A CA 1
ATOM 559 C C . VAL A 1 70 ? -10.068 -3.160 6.131 1.00 80.50 70 VAL A C 1
ATOM 561 O O . VAL A 1 70 ? -10.659 -2.813 7.153 1.00 80.50 70 VAL A O 1
ATOM 564 N N . VAL A 1 71 ? -10.432 -4.244 5.438 1.00 83.75 71 VAL A N 1
ATOM 565 C CA . VAL A 1 71 ? -11.577 -5.093 5.814 1.00 83.75 71 VAL A CA 1
ATOM 566 C C . VAL A 1 71 ? -11.368 -5.721 7.193 1.00 83.75 71 VAL A C 1
ATOM 568 O O . VAL A 1 71 ? -12.263 -5.688 8.039 1.00 83.75 71 VAL A O 1
ATOM 571 N N . THR A 1 72 ? -10.169 -6.239 7.458 1.00 81.50 72 THR A N 1
ATOM 572 C CA . THR A 1 72 ? -9.820 -6.835 8.757 1.00 81.50 72 THR A CA 1
ATOM 573 C C . THR A 1 72 ? -9.888 -5.806 9.889 1.00 81.50 72 THR A C 1
ATOM 575 O O . THR A 1 72 ? -10.374 -6.105 10.988 1.00 81.50 72 THR A O 1
ATOM 578 N N . LEU A 1 73 ? -9.446 -4.574 9.625 1.00 78.06 73 LEU A N 1
ATOM 579 C CA . LEU A 1 73 ? -9.514 -3.466 10.572 1.00 78.06 73 LEU A CA 1
ATOM 580 C C . LEU A 1 73 ? -10.969 -3.062 10.841 1.00 78.06 73 LEU A C 1
ATOM 582 O O . LEU A 1 73 ? -11.354 -2.948 12.004 1.00 78.06 73 LEU A O 1
ATOM 586 N N . ALA A 1 74 ? -11.798 -2.940 9.802 1.00 82.31 74 ALA A N 1
ATOM 587 C CA . ALA A 1 74 ? -13.220 -2.626 9.931 1.00 82.31 74 ALA A CA 1
ATOM 588 C C . ALA A 1 74 ? -13.974 -3.688 10.748 1.00 82.31 74 ALA A C 1
ATOM 590 O O . ALA A 1 74 ? -14.694 -3.349 11.690 1.00 82.31 74 ALA A O 1
ATOM 591 N N . ALA A 1 75 ? -13.749 -4.975 10.460 1.00 83.25 75 ALA A N 1
ATOM 592 C CA . ALA A 1 75 ? -14.337 -6.075 11.220 1.00 83.25 75 ALA A CA 1
ATOM 593 C C . ALA A 1 75 ? -13.911 -6.032 12.698 1.00 83.25 75 ALA A C 1
ATOM 595 O O . ALA A 1 75 ? -14.741 -6.171 13.598 1.00 83.25 75 ALA A O 1
ATOM 596 N N . SER A 1 76 ? -12.632 -5.764 12.967 1.00 80.00 76 SER A N 1
ATOM 597 C CA . SER A 1 76 ? -12.122 -5.697 14.338 1.00 80.00 76 SER A CA 1
ATOM 598 C C . SER A 1 76 ? -12.666 -4.491 15.113 1.00 80.00 76 SER A C 1
ATOM 600 O O . SER A 1 76 ? -13.015 -4.621 16.289 1.00 80.00 76 SER A O 1
ATOM 602 N N . VAL A 1 77 ? -12.797 -3.328 14.464 1.00 81.81 77 VAL A N 1
ATOM 603 C CA . VAL A 1 77 ? -13.438 -2.134 15.040 1.00 81.81 77 VAL A CA 1
ATOM 604 C C . VAL A 1 77 ? -14.911 -2.405 15.335 1.00 81.81 77 VAL A C 1
ATOM 606 O O . VAL A 1 77 ? -15.387 -2.051 16.414 1.00 81.81 77 VAL A O 1
ATOM 609 N N . HIS A 1 78 ? -15.617 -3.094 14.435 1.00 83.94 78 HIS A N 1
ATOM 610 C CA . HIS A 1 78 ? -17.011 -3.477 14.642 1.00 83.94 78 HIS A CA 1
ATOM 611 C C . HIS A 1 78 ? -17.174 -4.372 15.884 1.00 83.94 78 HIS A C 1
ATOM 613 O O . HIS A 1 78 ? -18.027 -4.101 16.732 1.00 83.94 78 HIS A O 1
ATOM 619 N N . GLN A 1 79 ? -16.292 -5.364 16.071 1.00 82.69 79 GLN A N 1
ATOM 620 C CA . GLN A 1 79 ? -16.294 -6.206 17.275 1.00 82.69 79 GLN A CA 1
ATOM 621 C C . GLN A 1 79 ? -15.991 -5.416 18.561 1.00 82.69 79 GLN A C 1
ATOM 623 O O . GLN A 1 79 ? -16.602 -5.667 19.601 1.00 82.69 79 GLN A O 1
ATOM 628 N N . ILE A 1 80 ? -15.081 -4.436 18.513 1.00 82.56 80 ILE A N 1
ATOM 629 C CA . ILE A 1 80 ? -14.777 -3.563 19.660 1.00 82.56 80 ILE A CA 1
ATOM 630 C C . ILE A 1 80 ? -15.975 -2.674 20.004 1.00 82.56 80 ILE A C 1
ATOM 632 O O . ILE A 1 80 ? -16.304 -2.520 21.181 1.00 82.56 80 ILE A O 1
ATOM 636 N N . TYR A 1 81 ? -16.633 -2.098 19.000 1.00 83.19 81 TYR A N 1
ATOM 637 C CA . TYR A 1 81 ? -17.793 -1.236 19.199 1.00 83.19 81 TYR A CA 1
ATOM 638 C C . TYR A 1 81 ? -18.953 -1.997 19.856 1.00 83.19 81 TYR A C 1
ATOM 640 O O . TYR A 1 81 ? -19.502 -1.525 20.853 1.00 83.19 81 TYR A O 1
ATOM 648 N N . MET A 1 82 ? -19.263 -3.204 19.369 1.00 83.69 82 MET A N 1
ATOM 649 C CA . MET A 1 82 ? -20.291 -4.073 19.957 1.00 83.69 82 MET A CA 1
ATOM 650 C C . MET A 1 82 ? -19.954 -4.469 21.403 1.00 83.69 82 MET A C 1
ATOM 652 O O . MET A 1 82 ? -20.791 -4.307 22.291 1.00 83.69 82 MET A O 1
ATOM 656 N N . ASN A 1 83 ? -18.710 -4.882 21.677 1.00 80.75 83 ASN A N 1
ATOM 657 C CA . ASN A 1 83 ? -18.279 -5.241 23.034 1.00 80.75 83 ASN A CA 1
ATOM 658 C C . ASN A 1 83 ? -18.337 -4.052 24.008 1.00 80.75 83 ASN A C 1
ATOM 660 O O . ASN A 1 83 ? -18.786 -4.206 25.141 1.00 80.75 83 ASN A O 1
ATOM 664 N N . ARG A 1 84 ? -17.944 -2.846 23.574 1.00 80.25 84 ARG A N 1
ATOM 665 C CA . ARG A 1 84 ? -18.037 -1.622 24.396 1.00 80.25 84 ARG A CA 1
ATOM 666 C C . ARG A 1 84 ? -19.474 -1.175 24.650 1.00 80.25 84 ARG A C 1
ATOM 668 O O . ARG A 1 84 ? -19.718 -0.448 25.612 1.00 80.25 84 ARG A O 1
ATOM 675 N N . ARG A 1 85 ? -20.411 -1.538 23.771 1.00 82.69 85 ARG A N 1
ATOM 676 C CA . ARG A 1 85 ? -21.835 -1.245 23.951 1.00 82.69 85 ARG A CA 1
ATOM 677 C C . ARG A 1 85 ? -22.458 -2.207 24.960 1.00 82.69 85 ARG A C 1
ATOM 679 O O . ARG A 1 85 ? -23.107 -1.738 25.882 1.00 82.69 85 ARG A O 1
ATOM 686 N N . ALA A 1 86 ? -22.170 -3.505 24.847 1.00 79.88 86 ALA A N 1
ATOM 687 C CA . ALA A 1 86 ? -22.629 -4.516 25.801 1.00 79.88 86 ALA A CA 1
ATOM 688 C C . ALA A 1 86 ? -22.123 -4.248 27.231 1.00 79.88 86 ALA A C 1
ATOM 690 O O . ALA A 1 86 ? -22.902 -4.307 28.173 1.00 79.88 86 ALA A O 1
ATOM 691 N N . GLN A 1 87 ? -20.850 -3.862 27.389 1.00 77.25 87 GLN A N 1
ATOM 692 C CA . GLN A 1 87 ? -20.282 -3.501 28.696 1.00 77.25 87 GLN A CA 1
ATOM 693 C C . GLN A 1 87 ? -20.883 -2.241 29.328 1.00 77.25 87 GLN A C 1
ATOM 695 O O . GLN A 1 87 ? -20.771 -2.078 30.530 1.00 77.25 87 GLN A O 1
ATOM 700 N N . ARG A 1 88 ? -21.461 -1.323 28.542 1.00 69.56 88 ARG A N 1
ATOM 701 C CA . ARG A 1 88 ? -22.095 -0.102 29.073 1.00 69.56 88 ARG A CA 1
ATOM 702 C C . ARG A 1 88 ? -23.540 -0.316 29.523 1.00 69.56 88 ARG A C 1
ATOM 704 O O . ARG A 1 88 ? -24.108 0.583 30.131 1.00 69.56 88 ARG A O 1
ATOM 711 N N . THR A 1 89 ? -24.147 -1.441 29.153 1.00 69.56 89 THR A N 1
ATOM 712 C CA . THR A 1 89 ? -25.536 -1.785 29.491 1.00 69.56 89 THR A CA 1
ATOM 713 C C . THR A 1 89 ? -25.625 -2.726 30.702 1.00 69.56 89 THR A C 1
ATOM 715 O O . THR A 1 89 ? -26.725 -2.950 31.198 1.00 69.56 89 THR A O 1
ATOM 718 N N . TYR A 1 90 ? -24.489 -3.236 31.189 1.00 51.62 90 TYR A N 1
ATOM 719 C CA . TYR A 1 90 ? -24.347 -3.938 32.468 1.00 51.62 90 TYR A CA 1
ATOM 720 C C . TYR A 1 90 ? -23.706 -2.999 33.491 1.00 51.62 90 TYR A C 1
ATOM 722 O O . TYR A 1 90 ? -24.178 -2.972 34.645 1.00 51.62 90 TYR A O 1
#